Protein AF-A0A314XWD8-F1 (afdb_monomer_lite)

pLDDT: mean 81.65, std 12.43, range [45.25, 95.69]

Radius of gyration: 20.4 Å; chains: 1; bounding box: 67×40×49 Å

Sequence (108 aa):
MEKGDDGGVAYSLSKLFQLHEGLNIASPPLPFYELITEYLVHLGNQDFVHVITGSCEGPRRVQYFCITIFQIIVGEGGTHMIKTLHSTVRSVDIKGLDWFTLQFCFTQ

Structure (mmCIF, N/CA/C/O backbone):
data_AF-A0A314XWD8-F1
#
_entry.id   AF-A0A314XWD8-F1
#
loop_
_atom_site.group_PDB
_atom_site.id
_atom_site.type_symbol
_atom_site.label_atom_id
_atom_site.label_alt_id
_atom_site.label_comp_id
_atom_site.label_asym_id
_atom_site.label_entity_id
_atom_site.label_seq_id
_atom_site.pdbx_PDB_ins_code
_atom_site.Cartn_x
_atom_site.Cartn_y
_atom_site.Cartn_z
_atom_site.occupancy
_atom_site.B_iso_or_equiv
_atom_site.auth_seq_id
_atom_site.auth_comp_id
_atom_site.auth_asym_id
_atom_site.auth_atom_id
_atom_site.pdbx_PDB_model_num
ATOM 1 N N . MET A 1 1 ? -49.129 32.428 13.030 1.00 48.28 1 MET A N 1
ATOM 2 C CA . MET A 1 1 ? -48.779 31.067 13.477 1.00 48.28 1 MET A CA 1
ATOM 3 C C . MET A 1 1 ? -48.145 30.367 12.292 1.00 48.28 1 MET A C 1
ATOM 5 O O . MET A 1 1 ? -48.877 30.037 11.379 1.00 48.28 1 MET A O 1
ATOM 9 N N . GLU A 1 2 ? -46.823 30.212 12.281 1.00 45.25 2 GLU A N 1
ATOM 10 C CA . GLU A 1 2 ? -46.153 28.972 11.872 1.00 45.25 2 GLU A CA 1
ATOM 11 C C . GLU A 1 2 ? -44.701 29.036 12.361 1.00 45.25 2 GLU A C 1
ATOM 13 O O . GLU A 1 2 ? -44.051 30.076 12.278 1.00 45.25 2 GLU A O 1
ATOM 18 N N . LYS A 1 3 ? -44.281 27.955 13.019 1.00 52.88 3 LYS A N 1
ATOM 19 C CA . LYS A 1 3 ? -42.982 27.751 13.671 1.00 52.88 3 LYS A CA 1
ATOM 20 C C . LYS A 1 3 ? -41.935 27.512 12.574 1.00 52.88 3 LYS A C 1
ATOM 22 O O . LYS A 1 3 ? -42.226 26.801 11.627 1.00 52.88 3 LYS A O 1
ATOM 27 N N . GLY A 1 4 ? -40.774 28.159 12.610 1.00 54.47 4 GLY A N 1
ATOM 28 C CA . GLY A 1 4 ? -39.628 27.646 13.360 1.00 54.47 4 GLY A CA 1
ATOM 29 C C . GLY A 1 4 ? -38.799 26.717 12.471 1.00 54.47 4 GLY A C 1
ATOM 30 O O . GLY A 1 4 ? -38.893 25.506 12.623 1.00 54.47 4 GLY A O 1
ATOM 31 N N . ASP A 1 5 ? -38.029 27.291 11.541 1.00 59.75 5 ASP A N 1
ATOM 32 C CA . ASP A 1 5 ? -36.941 26.578 10.864 1.00 59.75 5 ASP A CA 1
ATOM 33 C C . ASP A 1 5 ? -35.702 26.706 11.753 1.00 59.75 5 ASP A C 1
ATOM 35 O O . ASP A 1 5 ? -34.937 27.671 11.682 1.00 59.75 5 ASP A O 1
ATOM 39 N N . ASP A 1 6 ? -35.609 25.794 12.716 1.00 59.81 6 ASP A N 1
ATOM 40 C CA . ASP A 1 6 ? -34.449 25.673 13.586 1.00 59.81 6 ASP A CA 1
ATOM 41 C C . ASP A 1 6 ? -33.355 25.021 12.738 1.00 59.81 6 ASP A C 1
ATOM 43 O O . ASP A 1 6 ? -33.315 23.799 12.580 1.00 59.81 6 ASP A O 1
ATOM 47 N N . GLY A 1 7 ? -32.532 25.868 12.112 1.00 60.38 7 GLY A N 1
ATOM 48 C CA . GLY A 1 7 ? -31.358 25.496 11.327 1.00 60.38 7 GLY A CA 1
ATOM 49 C C . GLY A 1 7 ? -30.389 24.671 12.168 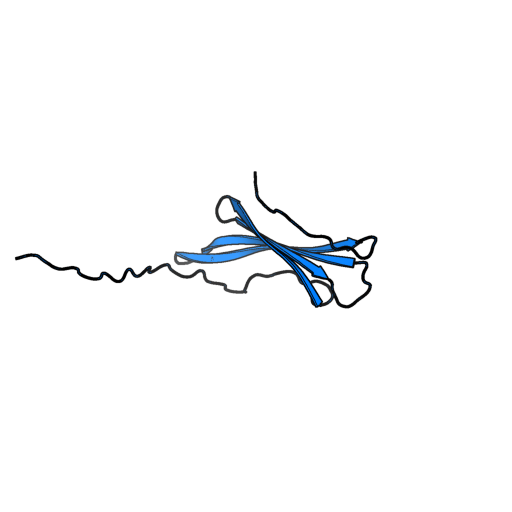1.00 60.38 7 GLY A C 1
ATOM 50 O O . GLY A 1 7 ? -29.427 25.186 12.736 1.00 60.38 7 GLY A O 1
ATOM 51 N N . GLY A 1 8 ? -30.681 23.380 12.283 1.00 60.62 8 GLY A N 1
ATOM 52 C CA . GLY A 1 8 ? -29.939 22.444 13.102 1.00 60.62 8 GLY A CA 1
ATOM 53 C C . GLY A 1 8 ? -28.556 22.222 12.514 1.00 60.62 8 GLY A C 1
ATOM 54 O O . GLY A 1 8 ? -28.409 21.657 11.431 1.00 60.62 8 GLY A O 1
ATOM 55 N N . VAL A 1 9 ? -27.526 22.634 13.247 1.00 65.94 9 VAL A N 1
ATOM 56 C CA . VAL A 1 9 ? -26.152 22.238 12.945 1.00 65.94 9 VAL A CA 1
ATOM 57 C C . VAL A 1 9 ? -25.976 20.790 13.396 1.00 65.94 9 VAL A C 1
ATOM 59 O O . VAL A 1 9 ? -26.025 20.481 14.586 1.00 65.94 9 VAL A O 1
ATOM 62 N N . ALA A 1 10 ? -25.787 19.887 12.437 1.00 60.16 10 ALA A N 1
ATOM 63 C CA . ALA A 1 10 ? -25.439 18.504 12.719 1.00 60.16 10 ALA A CA 1
ATOM 64 C C . ALA A 1 10 ? -23.945 18.410 13.064 1.00 60.16 10 ALA A C 1
ATOM 66 O O . ALA A 1 10 ? -23.087 18.727 12.241 1.00 60.16 10 ALA A O 1
ATOM 67 N N . TYR A 1 11 ? -23.628 17.947 14.273 1.00 53.09 11 TYR A N 1
ATOM 68 C CA . TYR A 1 11 ? -22.264 17.627 14.691 1.00 53.09 11 TYR A CA 1
ATOM 69 C C . TYR A 1 11 ? -22.095 16.108 14.755 1.00 53.09 11 TYR A C 1
ATOM 71 O O . TYR A 1 11 ? -22.874 15.420 15.410 1.00 53.09 11 TYR A O 1
ATOM 79 N N . SER A 1 12 ? -21.058 15.579 14.103 1.00 58.62 12 SER A N 1
ATOM 80 C CA . SER A 1 12 ? -20.629 14.191 14.288 1.00 58.62 12 SER A CA 1
ATOM 81 C C . SER A 1 12 ? -19.504 14.153 15.320 1.00 58.62 12 SER A C 1
ATOM 83 O O . SER A 1 12 ? -18.409 14.651 15.071 1.00 58.62 12 SER A O 1
ATOM 85 N N . LEU A 1 13 ? -19.760 13.555 16.485 1.00 56.88 13 LEU A N 1
ATOM 86 C CA . LEU A 1 13 ? -18.746 13.233 17.498 1.00 56.88 13 LEU A CA 1
ATOM 87 C C . LEU A 1 13 ? -18.056 11.900 17.152 1.00 56.88 13 LEU A C 1
ATOM 89 O O . LEU A 1 13 ? -17.943 11.005 17.990 1.00 56.88 13 LEU A O 1
ATOM 93 N N . SER A 1 14 ? -17.626 11.719 15.900 1.00 68.12 14 SER A N 1
ATOM 94 C CA . SER A 1 14 ? -16.865 10.525 15.531 1.00 68.12 14 SER A CA 1
ATOM 95 C C . SER A 1 14 ? -15.495 10.583 16.201 1.00 68.12 14 SER A C 1
ATOM 97 O O . SER A 1 14 ? -14.682 11.461 15.906 1.00 68.12 14 SER A O 1
ATOM 99 N N . LYS A 1 15 ? -15.241 9.646 17.116 1.00 70.00 15 LYS A N 1
ATOM 100 C CA . LYS A 1 15 ? -13.935 9.473 17.757 1.00 70.00 15 LYS A CA 1
ATOM 101 C C . LYS A 1 15 ? -12.897 9.201 16.661 1.00 70.00 15 LYS A C 1
ATOM 103 O O . LYS A 1 15 ? -13.020 8.218 15.937 1.00 70.00 15 LYS A O 1
ATOM 108 N N . LEU A 1 16 ? -11.915 10.093 16.518 1.00 76.44 16 LEU A N 1
ATOM 109 C CA . LEU A 1 16 ? -10.859 9.961 15.511 1.00 76.44 16 LEU A CA 1
ATOM 110 C C . LEU A 1 16 ? -10.028 8.694 15.759 1.00 76.44 16 LEU A C 1
ATOM 112 O O . LEU A 1 16 ? -9.786 8.315 16.909 1.00 76.44 16 LEU A O 1
ATOM 116 N N . PHE A 1 17 ? -9.571 8.067 14.674 1.00 79.19 17 PHE A N 1
ATOM 117 C CA . PHE A 1 17 ? -8.619 6.960 14.728 1.00 79.19 17 PHE A CA 1
ATOM 118 C C . PHE A 1 17 ? -7.264 7.469 15.222 1.00 79.19 17 PHE A C 1
ATOM 120 O O . PHE A 1 17 ? -6.719 8.423 14.667 1.00 79.19 17 PHE A O 1
ATOM 127 N N . GLN A 1 18 ? -6.715 6.834 16.254 1.00 78.62 18 GLN A N 1
ATOM 128 C CA . GLN A 1 18 ? -5.378 7.145 16.748 1.00 78.62 18 GLN A CA 1
ATOM 12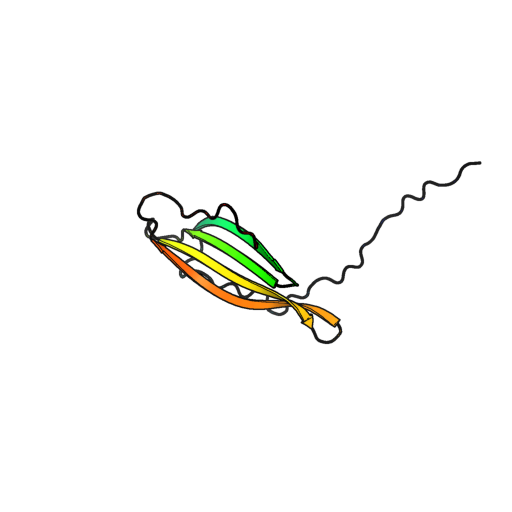9 C C . GLN A 1 18 ? -4.327 6.386 15.929 1.00 78.62 18 GLN A C 1
ATOM 131 O O . GLN A 1 18 ? -4.424 5.175 15.715 1.00 78.62 18 GLN A O 1
ATOM 136 N N . LEU A 1 19 ? -3.305 7.113 15.484 1.00 74.25 19 LEU A N 1
ATOM 137 C CA . LEU A 1 19 ? -2.110 6.578 14.835 1.00 74.25 19 LEU A CA 1
ATOM 138 C C . LEU A 1 19 ? -0.966 6.654 15.848 1.00 74.25 19 LEU A C 1
ATOM 140 O O . LEU A 1 19 ? -0.366 7.710 16.009 1.00 74.25 19 LEU A O 1
ATOM 144 N N . HIS A 1 20 ? -0.676 5.561 16.554 1.00 66.31 20 HIS A N 1
ATOM 145 C CA . HIS A 1 20 ? 0.370 5.578 17.586 1.00 66.31 20 HIS A CA 1
ATOM 146 C C . HIS A 1 20 ? 1.790 5.650 17.004 1.00 66.31 20 HIS A C 1
ATOM 148 O O . HIS A 1 20 ? 2.631 6.351 17.554 1.00 66.31 20 HIS A O 1
ATOM 154 N N . GLU A 1 21 ? 2.042 4.976 15.878 1.00 68.94 21 GLU A N 1
ATOM 155 C CA . GLU A 1 21 ? 3.363 4.928 15.223 1.00 68.94 21 GLU A CA 1
ATOM 156 C C . GLU A 1 21 ? 3.319 5.368 13.746 1.00 68.94 21 GLU A C 1
ATOM 158 O O . GLU A 1 21 ? 4.296 5.234 13.018 1.00 68.94 21 GLU A O 1
ATOM 163 N N . GLY A 1 22 ? 2.186 5.915 13.290 1.00 69.12 22 GLY A N 1
ATOM 164 C CA . GLY A 1 22 ? 1.935 6.138 11.865 1.00 69.12 22 GLY A CA 1
ATOM 165 C C . GLY A 1 22 ? 1.687 4.832 11.097 1.00 69.12 22 GLY A C 1
ATOM 166 O O . GLY A 1 22 ? 1.684 3.735 11.658 1.00 69.12 22 GLY A O 1
ATOM 167 N N . LEU A 1 23 ? 1.420 4.948 9.794 1.00 80.38 23 LEU A N 1
ATOM 168 C CA . LEU A 1 23 ? 1.361 3.787 8.909 1.00 80.38 23 LEU A CA 1
ATOM 169 C C . LEU A 1 23 ? 2.799 3.432 8.510 1.00 80.38 23 LEU A C 1
ATOM 171 O O . LEU A 1 23 ? 3.466 4.226 7.847 1.00 80.38 23 LEU A O 1
ATOM 175 N N . ASN A 1 24 ? 3.282 2.258 8.920 1.00 83.69 24 ASN A N 1
ATOM 176 C CA . ASN A 1 24 ? 4.639 1.797 8.629 1.00 83.69 24 ASN A CA 1
ATOM 177 C C . ASN A 1 24 ? 4.721 1.325 7.171 1.00 83.69 24 ASN A C 1
ATOM 179 O O . ASN A 1 24 ? 4.698 0.128 6.884 1.00 83.69 24 ASN A O 1
ATOM 183 N N . ILE A 1 25 ? 4.769 2.280 6.244 1.00 86.56 25 ILE A N 1
ATOM 184 C CA . ILE A 1 25 ? 4.921 2.019 4.814 1.00 86.56 25 ILE A CA 1
ATOM 185 C C . ILE A 1 25 ? 6.400 1.761 4.519 1.00 86.56 25 ILE A C 1
ATOM 187 O O . ILE A 1 25 ? 7.261 2.592 4.797 1.00 86.56 25 ILE A O 1
ATOM 191 N N . ALA A 1 26 ? 6.696 0.610 3.925 1.00 90.31 26 ALA A N 1
ATOM 192 C CA . ALA A 1 26 ? 8.012 0.295 3.409 1.00 90.31 26 ALA A CA 1
ATOM 193 C C . ALA A 1 26 ? 8.342 1.225 2.233 1.00 90.31 26 ALA A C 1
ATOM 195 O O . ALA A 1 26 ? 7.567 1.348 1.281 1.00 90.31 26 ALA A O 1
ATOM 196 N N . SER A 1 27 ? 9.513 1.851 2.294 1.00 88.00 27 SER A N 1
ATOM 197 C CA . SER A 1 27 ? 9.975 2.793 1.276 1.00 88.00 27 SER A CA 1
ATOM 198 C C . SER A 1 27 ? 10.890 2.120 0.252 1.00 88.00 27 SER A C 1
ATOM 200 O O . SER A 1 27 ? 11.646 1.208 0.605 1.00 88.00 27 SER A O 1
ATOM 202 N N . PRO A 1 28 ? 10.850 2.555 -1.020 1.00 89.69 28 PRO A N 1
ATOM 203 C CA . PRO A 1 28 ? 11.812 2.115 -2.021 1.00 89.69 28 PRO A CA 1
ATOM 204 C C . PRO A 1 28 ? 13.245 2.546 -1.665 1.00 89.69 28 PRO A C 1
ATOM 206 O O . PRO A 1 28 ? 13.428 3.434 -0.831 1.00 89.69 28 PRO A O 1
ATOM 209 N N . PRO A 1 29 ? 14.276 1.940 -2.294 1.00 87.56 29 PRO A N 1
ATOM 210 C CA . PRO A 1 29 ? 15.680 2.253 -2.002 1.00 87.56 29 PRO A CA 1
ATOM 211 C C . PRO A 1 29 ? 16.042 3.734 -2.177 1.00 87.56 29 PRO A C 1
ATOM 213 O O . PRO A 1 29 ? 16.966 4.226 -1.535 1.00 87.56 29 PRO A O 1
ATOM 216 N N . LEU A 1 30 ? 15.318 4.431 -3.054 1.00 86.25 30 LEU A N 1
ATOM 217 C CA . LEU A 1 30 ? 15.401 5.868 -3.281 1.00 86.25 30 LEU A CA 1
ATOM 218 C C . LEU A 1 30 ? 13.983 6.444 -3.267 1.00 86.25 30 LEU A C 1
ATOM 220 O O . LEU A 1 30 ? 13.067 5.739 -3.685 1.00 86.25 30 LEU A O 1
ATOM 224 N N . PRO A 1 31 ? 13.780 7.703 -2.844 1.00 87.06 31 PRO A N 1
ATOM 225 C CA . PRO A 1 31 ? 12.472 8.343 -2.902 1.00 87.06 31 PRO A CA 1
ATOM 226 C C . PRO A 1 31 ? 11.866 8.287 -4.307 1.00 87.06 31 PRO A C 1
ATOM 228 O O . PRO A 1 31 ? 12.584 8.299 -5.312 1.00 87.06 31 PRO A O 1
ATOM 231 N N . PHE A 1 32 ? 10.537 8.247 -4.375 1.00 88.38 32 PHE A N 1
ATOM 232 C CA . PHE A 1 32 ? 9.855 8.423 -5.647 1.00 88.38 32 PHE A CA 1
ATOM 233 C C . PHE A 1 32 ? 10.117 9.835 -6.175 1.00 88.38 32 PHE A C 1
ATOM 235 O O . PHE A 1 32 ? 9.838 10.819 -5.493 1.00 88.38 32 PHE A O 1
ATOM 242 N N . TYR A 1 33 ? 10.653 9.910 -7.390 1.00 85.88 33 TYR A N 1
ATOM 243 C CA . TYR A 1 33 ? 10.738 11.144 -8.163 1.00 85.88 33 TYR A CA 1
ATOM 244 C C . TYR A 1 33 ? 9.371 11.481 -8.768 1.00 85.88 33 TYR A C 1
ATOM 246 O O . TYR A 1 33 ? 8.931 12.626 -8.726 1.00 85.88 33 TYR A O 1
ATOM 254 N N . GLU A 1 34 ? 8.680 10.460 -9.283 1.00 87.31 34 GLU A N 1
ATOM 255 C CA . GLU A 1 34 ? 7.350 10.579 -9.873 1.00 87.31 34 GLU A CA 1
ATOM 256 C C . GLU A 1 34 ? 6.449 9.455 -9.354 1.00 87.31 34 GLU A C 1
ATOM 258 O O . GLU A 1 34 ? 6.769 8.267 -9.471 1.00 87.31 34 GLU A O 1
ATOM 263 N N . LEU A 1 35 ? 5.314 9.838 -8.769 1.00 89.62 35 LEU A N 1
ATOM 264 C CA . LEU A 1 35 ? 4.272 8.910 -8.350 1.00 89.62 35 LEU A CA 1
ATOM 265 C C . LEU A 1 35 ? 3.333 8.657 -9.533 1.00 89.62 35 LEU A C 1
ATOM 267 O O . LEU A 1 35 ? 2.796 9.592 -10.117 1.00 89.62 35 LEU A O 1
ATOM 271 N N . ILE A 1 36 ? 3.157 7.387 -9.886 1.00 90.06 36 ILE A N 1
ATOM 272 C CA . ILE A 1 36 ? 2.432 6.961 -11.089 1.00 90.06 36 ILE A CA 1
ATOM 273 C C . ILE A 1 36 ? 1.004 6.545 -10.737 1.00 90.06 36 ILE A C 1
ATOM 275 O O . ILE A 1 36 ? 0.065 6.936 -11.421 1.00 90.06 36 ILE A O 1
ATOM 279 N N . THR A 1 37 ? 0.823 5.778 -9.657 1.00 91.62 37 THR A N 1
ATOM 280 C CA . THR A 1 37 ? -0.506 5.417 -9.138 1.00 91.62 37 THR A CA 1
ATOM 281 C C . THR A 1 37 ? -0.496 5.296 -7.625 1.00 91.62 37 THR A C 1
ATOM 283 O O . THR A 1 37 ? 0.518 4.923 -7.035 1.00 91.62 37 THR A O 1
ATOM 286 N N . GLU A 1 38 ? -1.640 5.587 -7.013 1.00 93.06 38 GLU A N 1
ATOM 287 C CA . GLU A 1 38 ? -1.903 5.373 -5.595 1.00 93.06 38 GLU A CA 1
ATOM 288 C C . GLU A 1 38 ? -3.350 4.906 -5.418 1.00 93.06 38 GLU A C 1
ATOM 290 O O . GLU A 1 38 ? -4.284 5.560 -5.882 1.00 93.06 38 GLU A O 1
ATOM 295 N N . TYR A 1 39 ? -3.533 3.768 -4.750 1.00 92.94 39 TYR A N 1
ATOM 296 C CA . TYR A 1 39 ? -4.842 3.194 -4.461 1.00 92.94 39 TYR A CA 1
ATOM 297 C C . TYR A 1 39 ? -4.950 2.779 -3.005 1.00 92.94 39 TYR A C 1
ATOM 299 O O . TYR A 1 39 ? -4.051 2.142 -2.457 1.00 92.94 39 TYR A O 1
ATOM 307 N N . LEU A 1 40 ? -6.104 3.073 -2.413 1.00 92.38 40 LEU A N 1
ATOM 308 C CA . LEU A 1 40 ? -6.542 2.514 -1.144 1.00 92.38 40 LEU A CA 1
ATOM 309 C C . LEU A 1 40 ? -7.741 1.599 -1.404 1.00 92.38 40 LEU A C 1
ATOM 311 O O . LEU A 1 40 ? -8.777 2.047 -1.890 1.00 92.38 40 LEU A O 1
ATOM 315 N N . VAL A 1 41 ? -7.592 0.317 -1.088 1.00 92.38 41 VAL A N 1
ATOM 316 C CA . VAL A 1 41 ? -8.562 -0.737 -1.391 1.00 92.38 41 VAL A CA 1
ATOM 317 C C . VAL A 1 41 ? -9.071 -1.341 -0.094 1.00 92.38 41 VAL A C 1
ATOM 319 O O . VAL A 1 41 ? -8.281 -1.738 0.760 1.00 92.38 41 VAL A O 1
ATOM 322 N N . HIS A 1 42 ? -10.389 -1.446 0.043 1.00 91.94 42 HIS A N 1
ATOM 323 C CA . HIS A 1 42 ? -11.019 -2.181 1.137 1.00 91.94 42 HIS A CA 1
ATOM 324 C C . HIS A 1 42 ? -10.994 -3.684 0.842 1.00 91.94 42 HIS A C 1
ATOM 326 O O . HIS A 1 42 ? -11.409 -4.120 -0.235 1.00 91.94 42 HIS A O 1
ATOM 332 N N . LEU A 1 43 ? -10.489 -4.477 1.788 1.00 91.38 43 LEU A N 1
ATOM 333 C CA . L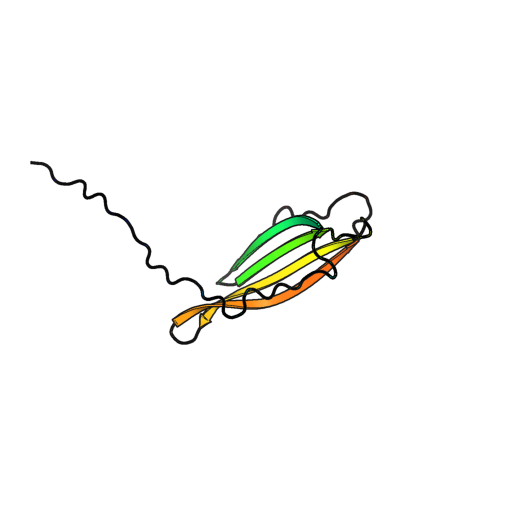EU A 1 43 ? -10.375 -5.932 1.649 1.00 91.38 43 LEU A CA 1
ATOM 334 C C . LEU A 1 43 ? -11.551 -6.699 2.276 1.00 91.38 43 LEU A C 1
ATOM 336 O O . LEU A 1 43 ? -11.558 -7.928 2.263 1.00 91.38 43 LEU A O 1
ATOM 340 N N . GLY A 1 44 ? -12.539 -5.991 2.828 1.00 87.69 44 GLY A N 1
ATOM 341 C CA . GLY A 1 44 ? -13.532 -6.564 3.734 1.00 87.69 44 GLY A CA 1
ATOM 342 C C . GLY A 1 44 ? -13.197 -6.273 5.198 1.00 87.69 44 GLY A C 1
ATOM 343 O O . GLY A 1 44 ? -12.066 -5.947 5.553 1.00 87.69 44 GLY A O 1
ATOM 344 N N . ASN A 1 45 ? -14.199 -6.374 6.075 1.00 88.94 45 ASN A N 1
ATOM 345 C CA . ASN A 1 45 ? -14.070 -6.040 7.497 1.00 88.94 45 ASN A CA 1
ATOM 346 C C . ASN A 1 45 ? -13.492 -4.628 7.703 1.00 88.94 45 ASN A C 1
ATOM 348 O O . ASN A 1 45 ? -14.030 -3.648 7.188 1.00 88.94 45 ASN A O 1
ATOM 352 N N . GLN A 1 46 ? -12.408 -4.535 8.463 1.00 90.69 46 GLN A N 1
ATOM 353 C CA . GLN A 1 46 ? -11.658 -3.318 8.733 1.00 90.69 46 GLN A CA 1
ATOM 354 C C . GLN A 1 46 ? -10.250 -3.391 8.126 1.00 90.69 46 GLN A C 1
ATOM 356 O O . GLN A 1 46 ? -9.343 -2.704 8.592 1.00 90.69 46 GLN A O 1
ATOM 361 N N . ASP A 1 47 ? -10.066 -4.240 7.114 1.00 93.69 47 ASP A N 1
ATOM 362 C CA . ASP A 1 47 ? -8.783 -4.485 6.469 1.00 93.69 47 ASP A CA 1
ATOM 363 C C . ASP A 1 47 ? -8.674 -3.667 5.181 1.00 93.69 47 ASP A C 1
ATOM 365 O O . ASP A 1 47 ? -9.615 -3.565 4.386 1.00 93.69 47 ASP A O 1
ATOM 369 N N . PHE A 1 48 ? -7.498 -3.089 4.968 1.00 93.81 48 PHE A N 1
ATOM 370 C CA . PHE A 1 48 ? -7.206 -2.207 3.850 1.00 93.81 48 PHE A CA 1
ATOM 371 C C . PHE A 1 48 ? -5.855 -2.546 3.231 1.00 93.81 48 PHE A C 1
ATOM 373 O O . PHE A 1 48 ? -4.914 -2.958 3.915 1.00 93.81 48 PHE A O 1
ATOM 380 N N . VAL A 1 49 ? -5.754 -2.317 1.926 1.00 94.06 49 VAL A N 1
ATOM 381 C CA . VAL A 1 49 ? -4.508 -2.352 1.167 1.00 94.06 49 VAL A CA 1
ATOM 382 C C . VAL A 1 49 ? -4.247 -0.976 0.579 1.00 94.06 49 VAL A C 1
ATOM 384 O O . VAL A 1 49 ? -5.101 -0.403 -0.089 1.00 94.06 49 VAL A O 1
ATOM 387 N N . HIS A 1 50 ? -3.060 -0.446 0.820 1.00 93.69 50 HIS A N 1
ATOM 388 C CA . HIS A 1 50 ? -2.552 0.759 0.187 1.00 93.69 50 HIS A CA 1
ATOM 389 C C . HIS A 1 50 ? -1.458 0.356 -0.790 1.00 93.69 50 HIS A C 1
ATOM 391 O O . HIS A 1 50 ? -0.482 -0.288 -0.396 1.00 93.69 50 HIS A O 1
ATOM 397 N N . VAL A 1 51 ? -1.648 0.679 -2.066 1.00 93.00 51 VAL A N 1
ATOM 398 C CA . VAL A 1 51 ? -0.682 0.396 -3.127 1.00 93.00 51 VAL A CA 1
ATOM 399 C C . VAL A 1 51 ? -0.236 1.703 -3.742 1.00 93.00 51 VAL A C 1
ATOM 401 O O . VAL A 1 51 ? -1.066 2.469 -4.221 1.00 93.00 51 VAL A O 1
ATOM 404 N N . ILE A 1 52 ? 1.070 1.935 -3.762 1.00 93.31 52 ILE A N 1
ATOM 405 C CA . ILE A 1 52 ? 1.682 3.069 -4.451 1.00 93.31 52 ILE A CA 1
ATOM 406 C C . ILE A 1 52 ? 2.621 2.513 -5.507 1.00 93.31 52 ILE A C 1
ATOM 408 O O . ILE A 1 52 ? 3.400 1.616 -5.203 1.00 93.31 52 ILE A O 1
ATOM 412 N N . THR A 1 53 ? 2.609 3.060 -6.716 1.00 92.00 53 THR A N 1
ATOM 413 C CA . THR A 1 53 ? 3.621 2.790 -7.741 1.00 92.00 53 THR A CA 1
ATOM 414 C C . THR A 1 53 ? 4.313 4.091 -8.120 1.00 92.00 53 THR A C 1
ATOM 416 O O . THR A 1 53 ? 3.631 5.091 -8.343 1.00 92.00 53 THR A O 1
ATOM 419 N N . GLY A 1 54 ? 5.625 4.076 -8.311 1.00 91.00 54 GLY A N 1
ATOM 420 C CA . GLY A 1 54 ? 6.357 5.258 -8.750 1.00 91.00 54 GLY A CA 1
ATOM 421 C C . GLY A 1 54 ? 7.736 4.932 -9.305 1.00 91.00 54 GLY A C 1
ATOM 422 O O . GLY A 1 54 ? 8.258 3.823 -9.141 1.00 91.00 54 GLY A O 1
ATOM 423 N N . SER A 1 55 ? 8.324 5.906 -9.985 1.00 87.50 55 SER A N 1
ATOM 424 C CA . SER A 1 55 ? 9.701 5.836 -10.457 1.00 87.50 55 SER A CA 1
ATOM 425 C C . SER A 1 55 ? 10.629 6.523 -9.455 1.00 87.50 55 SER A C 1
ATOM 427 O O . SER A 1 55 ? 10.267 7.512 -8.818 1.00 87.50 55 SER A O 1
ATOM 429 N N . CYS A 1 56 ? 11.827 5.976 -9.282 1.00 83.69 56 CYS A N 1
ATOM 430 C CA . CYS A 1 56 ? 12.883 6.590 -8.479 1.00 83.69 56 CYS A CA 1
ATOM 431 C C . CYS A 1 56 ? 13.881 7.302 -9.397 1.00 83.69 56 CYS A C 1
ATOM 433 O O . CYS A 1 56 ? 14.016 6.930 -10.566 1.00 83.69 56 CYS A O 1
ATOM 435 N N . GLU A 1 57 ? 14.638 8.266 -8.867 1.00 75.00 57 GLU A N 1
ATOM 436 C CA . GLU A 1 57 ? 15.794 8.805 -9.592 1.00 75.00 57 GLU A CA 1
ATOM 437 C C . GLU A 1 57 ? 16.794 7.672 -9.883 1.00 75.00 57 GLU A C 1
ATOM 439 O O . GLU A 1 57 ? 17.323 7.038 -8.971 1.00 75.00 57 GLU A O 1
ATOM 444 N N . GLY A 1 58 ? 17.018 7.351 -11.159 1.00 68.88 58 GLY A N 1
ATOM 445 C CA . GLY A 1 58 ? 17.820 6.191 -11.541 1.00 68.88 58 GLY A CA 1
ATOM 446 C C . G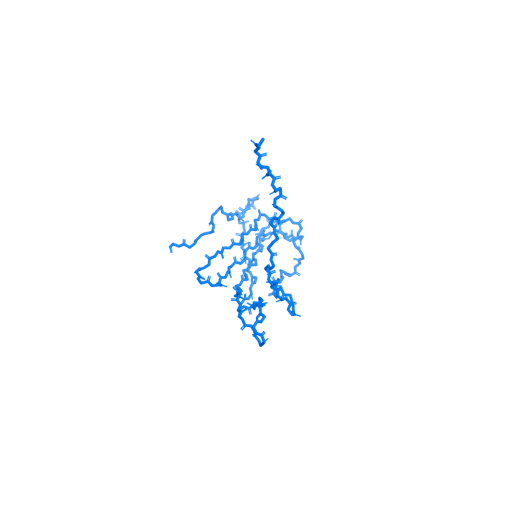LY A 1 58 ? 17.533 5.686 -12.957 1.00 68.88 58 GLY A C 1
ATOM 447 O O . GLY A 1 58 ? 16.955 6.404 -13.778 1.00 68.88 58 GLY A O 1
ATOM 448 N N . PRO A 1 59 ? 17.954 4.453 -13.292 1.00 65.88 59 PRO A N 1
ATOM 449 C CA . PRO A 1 59 ? 17.706 3.873 -14.606 1.00 65.88 59 PRO A CA 1
ATOM 450 C C . PRO A 1 59 ? 16.199 3.819 -14.887 1.00 65.88 59 PRO A C 1
ATOM 452 O O . PRO A 1 59 ? 15.465 3.166 -14.152 1.00 65.88 59 PRO A O 1
ATOM 455 N N . ARG A 1 60 ? 15.753 4.429 -15.997 1.00 67.38 60 ARG A N 1
ATOM 456 C CA . ARG A 1 60 ? 14.336 4.527 -16.431 1.00 67.38 60 ARG A CA 1
ATOM 457 C C . ARG A 1 60 ? 13.599 3.186 -16.628 1.00 67.38 60 ARG A C 1
ATOM 459 O O . ARG A 1 60 ? 12.477 3.182 -17.105 1.00 67.38 60 ARG A O 1
ATOM 466 N N . ARG A 1 61 ? 14.240 2.055 -16.325 1.00 77.69 61 ARG A N 1
ATOM 467 C CA . ARG A 1 61 ? 13.732 0.698 -16.562 1.00 77.69 61 ARG A CA 1
ATOM 468 C C . ARG A 1 61 ? 13.187 0.021 -15.310 1.00 77.69 61 ARG A C 1
ATOM 470 O O . ARG A 1 61 ? 12.624 -1.056 -15.423 1.00 77.69 61 ARG A O 1
ATOM 477 N N . VAL A 1 62 ? 13.360 0.606 -14.123 1.00 85.06 62 VAL A N 1
ATOM 478 C CA . VAL A 1 62 ? 12.856 0.010 -12.880 1.00 85.06 62 VAL A CA 1
ATOM 479 C C . VAL A 1 62 ? 11.837 0.937 -12.241 1.00 85.06 62 VAL A C 1
ATOM 481 O O . VAL A 1 62 ? 12.160 2.061 -11.863 1.00 85.06 62 VAL A O 1
ATOM 484 N N . GLN A 1 63 ? 10.618 0.434 -12.087 1.00 89.38 63 GLN A N 1
ATOM 485 C CA . GLN A 1 63 ? 9.575 1.071 -11.298 1.00 89.38 63 GLN A CA 1
ATOM 486 C C . GLN A 1 63 ? 9.425 0.317 -9.981 1.00 89.38 63 GLN A C 1
ATOM 488 O O . GLN A 1 63 ? 9.535 -0.910 -9.956 1.00 89.38 63 GLN A O 1
ATOM 493 N N . TYR A 1 64 ? 9.172 1.028 -8.888 1.00 91.62 64 TYR A N 1
ATOM 494 C CA . TYR A 1 64 ? 8.894 0.398 -7.603 1.00 91.62 64 TYR A CA 1
ATOM 495 C C . TYR A 1 64 ? 7.426 0.548 -7.261 1.00 91.62 64 TYR A C 1
ATOM 497 O O . TYR A 1 64 ? 6.771 1.520 -7.640 1.00 91.62 64 TYR A O 1
ATOM 505 N N . PHE A 1 65 ? 6.912 -0.421 -6.521 1.00 91.25 65 PHE A N 1
ATOM 506 C CA . PHE A 1 65 ? 5.600 -0.315 -5.930 1.00 91.25 65 PHE A CA 1
ATOM 507 C C . PHE A 1 65 ? 5.601 -0.835 -4.501 1.00 91.25 65 PHE A C 1
ATOM 509 O O . PHE A 1 65 ? 6.165 -1.889 -4.191 1.00 91.25 65 PHE A O 1
ATOM 516 N N . CYS A 1 66 ? 4.997 -0.040 -3.632 1.00 94.25 66 CYS A N 1
ATOM 517 C CA . CYS A 1 66 ? 4.852 -0.294 -2.214 1.00 94.25 66 CYS A CA 1
ATOM 518 C C . CYS A 1 66 ? 3.461 -0.867 -1.986 1.00 94.25 66 CYS A C 1
ATOM 520 O O . CYS A 1 66 ? 2.478 -0.281 -2.434 1.00 94.25 66 CYS A O 1
ATOM 522 N N . ILE A 1 67 ? 3.380 -1.994 -1.288 1.00 94.81 67 ILE A N 1
ATOM 523 C CA . ILE A 1 67 ? 2.113 -2.579 -0.856 1.00 94.81 67 ILE A CA 1
ATOM 524 C C . ILE A 1 67 ? 2.113 -2.596 0.663 1.00 94.81 67 ILE A C 1
ATOM 526 O O . ILE A 1 67 ? 2.954 -3.259 1.271 1.00 94.81 67 ILE A O 1
ATOM 530 N N . THR A 1 68 ? 1.149 -1.907 1.263 1.00 95.56 68 THR A N 1
ATOM 531 C CA . THR A 1 68 ? 0.947 -1.870 2.711 1.00 95.56 68 THR A CA 1
ATOM 532 C C . THR A 1 68 ? -0.440 -2.384 3.046 1.00 95.56 68 THR A C 1
ATOM 534 O O . THR A 1 68 ? -1.438 -1.828 2.604 1.00 95.56 68 THR A O 1
ATOM 537 N N . ILE A 1 69 ? -0.507 -3.443 3.844 1.00 94.75 69 ILE A N 1
ATOM 538 C CA . ILE A 1 69 ? -1.743 -3.979 4.402 1.00 94.75 69 ILE A CA 1
ATOM 539 C C . ILE A 1 69 ? -1.869 -3.460 5.826 1.00 94.75 69 ILE A C 1
ATOM 541 O O . ILE A 1 69 ? -0.952 -3.630 6.637 1.00 94.75 69 ILE A O 1
ATOM 545 N N . PHE A 1 70 ? -3.005 -2.861 6.149 1.00 93.81 70 PHE A N 1
ATOM 546 C CA . PHE A 1 70 ? -3.293 -2.392 7.495 1.00 93.81 70 PHE A CA 1
ATOM 547 C C . PHE A 1 70 ? -4.735 -2.666 7.881 1.00 93.81 70 PHE A C 1
ATOM 549 O O . PHE A 1 70 ? -5.585 -2.936 7.038 1.00 93.81 70 PHE A O 1
ATOM 556 N N . GLN A 1 71 ? -4.991 -2.601 9.178 1.00 92.81 71 GLN A N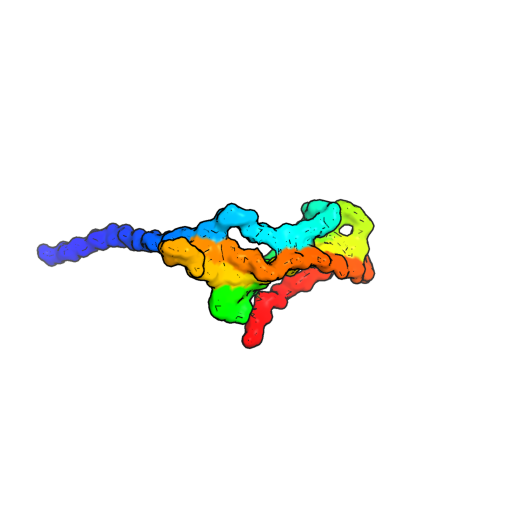 1
ATOM 557 C CA . GLN A 1 71 ? -6.285 -2.884 9.760 1.00 92.81 71 GLN A CA 1
ATOM 558 C C . GLN A 1 71 ? -6.684 -1.781 10.731 1.00 92.81 71 GLN A C 1
ATOM 560 O O . GLN A 1 71 ? -5.861 -1.304 11.516 1.00 92.81 71 GLN A O 1
ATOM 565 N N . ILE A 1 72 ? -7.958 -1.410 10.708 1.00 91.12 72 ILE A N 1
ATOM 566 C CA . ILE A 1 72 ? -8.573 -0.584 11.739 1.00 91.12 72 ILE A CA 1
ATOM 567 C C . ILE A 1 72 ? -9.070 -1.505 12.864 1.00 91.12 72 ILE A C 1
ATOM 569 O O . ILE A 1 72 ? -9.938 -2.351 12.667 1.00 91.12 72 ILE A O 1
ATOM 573 N N . ILE A 1 73 ? -8.526 -1.348 14.067 1.00 89.31 73 ILE A N 1
ATOM 574 C CA . ILE A 1 73 ? -8.866 -2.162 15.244 1.00 89.31 73 ILE A CA 1
ATOM 575 C C . ILE A 1 73 ? -9.374 -1.294 16.394 1.00 89.31 73 ILE A C 1
ATOM 577 O O . ILE A 1 73 ? -9.232 -0.074 16.379 1.00 89.31 73 ILE A O 1
ATOM 581 N N . VAL A 1 74 ? -9.950 -1.927 17.415 1.00 87.44 74 VAL A N 1
ATOM 582 C CA . VAL A 1 74 ? -10.263 -1.282 18.697 1.00 87.44 74 VAL A CA 1
ATOM 583 C C . VAL A 1 74 ? -9.171 -1.659 19.698 1.00 87.44 74 VAL A C 1
ATOM 585 O O . VAL A 1 74 ? -8.995 -2.834 20.009 1.00 87.44 74 VAL A O 1
ATOM 588 N N . GLY A 1 75 ? -8.412 -0.666 20.152 1.00 78.88 75 GLY A N 1
ATOM 589 C CA . GLY A 1 75 ? -7.362 -0.794 21.155 1.00 78.88 75 GLY A CA 1
ATOM 590 C C . GLY A 1 75 ? -7.867 -0.760 22.591 1.00 78.88 75 GLY A C 1
ATOM 591 O O . GLY A 1 75 ? -9.071 -0.726 22.865 1.00 78.88 75 GLY A O 1
ATOM 592 N N . GLU A 1 76 ? -6.916 -0.738 23.524 1.00 78.75 76 GLU A N 1
ATOM 593 C CA . GLU A 1 76 ? -7.207 -0.621 24.952 1.00 78.75 76 GLU A CA 1
ATOM 594 C C . GLU A 1 76 ? -8.016 0.651 25.250 1.00 78.75 76 GLU A C 1
ATOM 596 O O . GLU A 1 76 ? -7.749 1.733 24.728 1.00 78.75 76 GLU A O 1
ATOM 601 N N . GLY A 1 77 ? -9.056 0.521 26.078 1.00 79.75 77 GLY A N 1
ATOM 602 C CA . GLY A 1 77 ? -9.948 1.641 26.400 1.00 79.75 77 GLY A CA 1
ATOM 603 C C . GLY A 1 77 ? -10.936 2.023 25.287 1.00 79.75 77 GLY A C 1
ATOM 604 O O . GLY A 1 77 ? -11.506 3.117 25.320 1.00 79.75 77 GLY A O 1
ATOM 605 N N . GLY A 1 78 ? -11.162 1.152 24.294 1.00 80.44 78 GLY A N 1
ATOM 606 C CA . GLY A 1 78 ? -12.189 1.369 23.268 1.00 80.44 78 GLY A CA 1
ATOM 607 C C . GLY A 1 78 ? -11.834 2.492 22.289 1.00 80.44 78 GLY A C 1
ATOM 608 O O . GLY A 1 78 ? -12.703 3.231 21.818 1.00 80.44 78 GLY A O 1
ATOM 609 N N . THR A 1 79 ? -10.546 2.727 22.060 1.00 83.25 79 THR A N 1
ATOM 610 C CA . THR A 1 79 ? -10.041 3.693 21.078 1.00 83.25 79 THR A CA 1
ATOM 611 C C . THR A 1 79 ? -9.856 2.992 19.741 1.00 83.25 79 THR A C 1
ATOM 613 O O . THR A 1 79 ? -9.317 1.894 19.683 1.00 83.25 79 THR A O 1
ATOM 616 N N . HIS A 1 80 ? -10.312 3.594 18.645 1.00 84.75 80 HIS A N 1
ATOM 617 C CA . HIS A 1 80 ? -10.019 3.025 17.336 1.00 84.75 80 HIS A CA 1
ATOM 618 C C . HIS A 1 80 ? -8.578 3.354 16.933 1.00 84.75 80 HIS A C 1
ATOM 620 O O . HIS A 1 80 ? -8.133 4.489 17.110 1.00 84.75 80 HIS A O 1
ATOM 626 N N . MET A 1 81 ? -7.862 2.374 16.387 1.00 88.00 81 MET A N 1
ATOM 627 C CA . MET A 1 81 ? -6.450 2.476 16.019 1.00 88.00 81 MET A CA 1
ATOM 628 C C . MET A 1 81 ? -6.209 1.893 14.631 1.00 88.00 81 MET A C 1
ATOM 630 O O . MET A 1 81 ? -6.907 0.968 14.219 1.00 88.00 81 MET A O 1
ATOM 634 N N . ILE A 1 82 ? -5.186 2.389 13.939 1.00 89.94 82 ILE A N 1
ATOM 635 C CA . ILE A 1 82 ? -4.702 1.806 12.682 1.00 89.94 82 ILE A CA 1
ATOM 636 C C . ILE A 1 82 ? -3.453 0.972 12.978 1.00 89.94 82 ILE A C 1
ATOM 638 O O . ILE A 1 82 ? -2.489 1.474 13.556 1.00 89.94 82 ILE A O 1
ATOM 642 N N . LYS A 1 83 ? -3.463 -0.299 12.574 1.00 89.94 83 LYS A N 1
ATOM 643 C CA . LYS A 1 83 ? -2.354 -1.242 12.743 1.00 89.94 83 LYS A CA 1
ATOM 644 C C . LYS A 1 83 ? -1.837 -1.696 11.385 1.00 89.94 83 LYS A C 1
ATOM 646 O O . LYS A 1 83 ? -2.576 -2.298 10.612 1.00 89.94 83 LYS A O 1
ATOM 651 N N . THR A 1 84 ? -0.550 -1.485 11.125 1.00 92.69 84 THR A N 1
ATOM 652 C CA . THR A 1 84 ? 0.111 -2.071 9.950 1.00 92.69 84 THR A CA 1
ATOM 653 C C . THR A 1 84 ? 0.280 -3.574 10.168 1.00 92.69 84 THR A C 1
ATOM 655 O O . THR A 1 84 ? 0.844 -3.991 11.179 1.00 92.69 84 THR A O 1
ATOM 658 N N . LEU A 1 85 ? -0.214 -4.392 9.240 1.00 92.69 85 LEU A N 1
ATOM 659 C CA . LEU A 1 85 ? -0.076 -5.851 9.278 1.00 92.69 85 LEU A CA 1
ATOM 660 C C . LEU A 1 85 ? 1.118 -6.314 8.448 1.00 92.69 85 LEU A C 1
ATOM 662 O O . LEU A 1 85 ? 1.855 -7.214 8.846 1.00 92.69 85 LEU A O 1
ATOM 666 N N . HIS A 1 86 ? 1.300 -5.697 7.284 1.00 93.69 86 HIS A N 1
ATOM 667 C CA . HIS A 1 86 ? 2.367 -6.028 6.358 1.00 93.69 86 HIS A CA 1
ATOM 668 C C . HIS A 1 86 ? 2.730 -4.801 5.534 1.00 93.69 86 HIS A C 1
ATOM 670 O O . HIS A 1 86 ? 1.849 -4.046 5.137 1.00 93.69 86 HIS A O 1
ATOM 676 N N . SER A 1 87 ? 4.008 -4.622 5.226 1.00 94.88 87 SER A N 1
ATOM 677 C CA . SER A 1 87 ? 4.416 -3.673 4.203 1.00 94.88 87 SER A CA 1
ATOM 678 C C . SER A 1 87 ? 5.630 -4.194 3.453 1.00 94.88 87 SER A C 1
ATOM 680 O O . SER A 1 87 ? 6.537 -4.781 4.047 1.00 94.88 87 SER A O 1
ATOM 682 N N . THR A 1 88 ? 5.632 -4.028 2.135 1.00 95.69 88 THR A N 1
ATOM 683 C CA . THR A 1 88 ? 6.703 -4.509 1.266 1.00 95.69 88 THR A CA 1
ATOM 684 C C . THR A 1 88 ? 6.896 -3.585 0.076 1.00 95.69 88 THR A C 1
ATOM 686 O O . THR A 1 88 ? 5.951 -2.960 -0.402 1.00 95.69 88 THR A O 1
ATOM 689 N N . VAL A 1 89 ? 8.127 -3.548 -0.431 1.00 94.94 89 VAL A N 1
ATOM 690 C CA . VAL A 1 89 ? 8.455 -2.909 -1.702 1.00 94.94 89 VAL A CA 1
ATOM 691 C C . VAL A 1 89 ? 8.858 -3.967 -2.706 1.00 94.94 89 VAL A C 1
ATOM 693 O O . VAL A 1 89 ? 9.658 -4.862 -2.419 1.00 94.94 89 VAL A O 1
ATOM 696 N N . ARG A 1 90 ? 8.313 -3.839 -3.909 1.00 92.50 90 ARG A N 1
ATOM 697 C CA . ARG A 1 90 ? 8.658 -4.657 -5.064 1.00 92.50 90 ARG A CA 1
ATOM 698 C C . ARG A 1 90 ? 9.115 -3.761 -6.200 1.00 92.50 90 ARG A C 1
ATOM 700 O O . ARG A 1 90 ? 8.727 -2.600 -6.281 1.00 92.50 90 ARG A O 1
ATOM 707 N N . SER A 1 91 ? 9.951 -4.311 -7.068 1.00 90.81 91 SER A N 1
ATOM 708 C CA . SER A 1 91 ? 10.383 -3.661 -8.297 1.00 90.81 91 SER A CA 1
ATOM 709 C C . SER A 1 91 ? 9.823 -4.396 -9.509 1.00 90.81 91 SER A C 1
ATOM 711 O O . SER A 1 91 ? 9.657 -5.618 -9.492 1.00 90.81 91 SER A O 1
ATOM 713 N N . VAL A 1 92 ? 9.536 -3.640 -10.562 1.00 88.38 92 VAL A N 1
ATOM 714 C CA . VAL A 1 92 ? 9.146 -4.138 -11.881 1.00 88.38 92 VAL A CA 1
ATOM 715 C C . VAL A 1 92 ? 10.159 -3.623 -12.891 1.00 88.38 92 VAL A C 1
ATOM 717 O O . VAL A 1 92 ? 10.442 -2.426 -12.927 1.00 88.38 92 VAL A O 1
ATOM 720 N N . ASP A 1 93 ? 10.689 -4.527 -13.713 1.00 87.25 93 ASP A N 1
ATOM 721 C CA . ASP A 1 93 ? 11.432 -4.161 -14.920 1.00 87.25 93 ASP A CA 1
ATOM 722 C C . ASP A 1 93 ? 10.430 -3.743 -16.003 1.00 87.25 93 ASP A C 1
ATOM 724 O O . ASP A 1 93 ? 9.785 -4.583 -16.641 1.00 87.25 93 ASP A O 1
ATOM 728 N N . ILE A 1 94 ? 10.265 -2.435 -16.175 1.00 85.31 94 ILE A N 1
ATOM 729 C CA . ILE A 1 94 ? 9.475 -1.849 -17.253 1.00 85.31 94 ILE A CA 1
ATOM 730 C C . ILE A 1 94 ? 10.345 -1.854 -18.514 1.00 85.31 94 ILE A C 1
ATOM 732 O O . ILE A 1 94 ? 11.098 -0.925 -18.810 1.00 85.31 94 ILE A O 1
ATOM 736 N N . LYS A 1 95 ? 1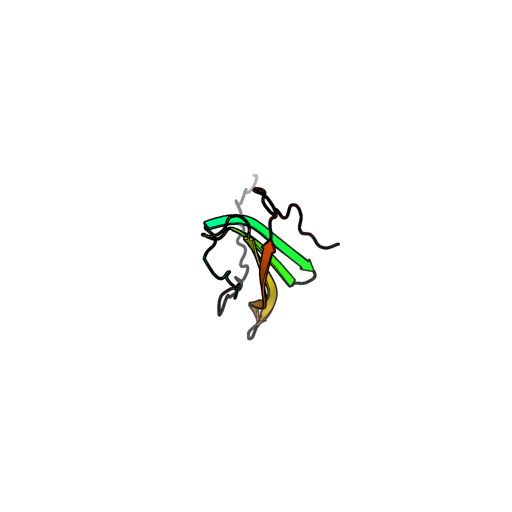0.296 -2.969 -19.255 1.00 74.50 95 LYS A N 1
ATOM 737 C CA . LYS A 1 95 ? 11.003 -3.124 -20.534 1.00 74.50 95 LYS A CA 1
ATOM 738 C C . LYS A 1 95 ? 10.458 -2.121 -21.560 1.00 74.50 95 LYS A C 1
ATOM 740 O O . LYS A 1 95 ? 9.543 -2.441 -22.310 1.00 74.50 95 LYS A O 1
ATOM 745 N N . GLY A 1 96 ? 11.023 -0.917 -21.611 1.00 65.44 96 GLY A N 1
ATOM 746 C CA . GLY A 1 96 ? 10.589 0.150 -22.517 1.00 65.44 96 GLY A CA 1
ATOM 747 C C . GLY A 1 96 ? 10.722 1.538 -21.892 1.00 65.44 96 GLY A C 1
ATOM 748 O O . GLY A 1 96 ? 11.420 1.710 -20.899 1.00 65.44 96 GLY A O 1
ATOM 749 N N . LEU A 1 97 ? 10.078 2.532 -22.505 1.00 65.00 97 LEU A N 1
ATOM 750 C CA . LEU A 1 97 ? 9.901 3.887 -21.956 1.00 65.00 97 LEU A CA 1
ATOM 751 C C . LEU A 1 97 ? 8.483 4.080 -21.380 1.00 65.00 97 LEU A C 1
ATOM 753 O O . LEU A 1 97 ? 8.018 5.210 -21.288 1.00 65.00 97 LEU A O 1
ATOM 757 N N . ASP A 1 98 ? 7.790 2.984 -21.072 1.00 75.50 98 ASP A N 1
ATOM 758 C CA . ASP A 1 98 ? 6.392 2.987 -20.634 1.00 75.50 98 ASP A CA 1
ATOM 759 C C . ASP A 1 98 ? 6.275 2.685 -19.135 1.00 75.50 98 ASP A C 1
ATOM 761 O O . ASP A 1 98 ? 7.205 2.146 -18.530 1.00 75.50 98 ASP A O 1
ATOM 765 N N . TRP A 1 99 ? 5.133 3.021 -18.543 1.00 80.88 99 TRP A N 1
ATOM 766 C CA . TRP A 1 99 ? 4.890 2.915 -17.109 1.00 80.88 99 TRP A CA 1
ATOM 767 C C . TRP A 1 99 ? 4.065 1.677 -16.753 1.00 80.88 99 TRP A C 1
ATOM 769 O O . TRP A 1 99 ? 3.133 1.288 -17.455 1.00 80.88 99 TRP A O 1
ATOM 779 N N . PHE A 1 100 ? 4.363 1.074 -15.604 1.00 86.06 100 PHE A N 1
ATOM 780 C CA . PHE A 1 100 ? 3.463 0.125 -14.965 1.00 86.06 100 PHE A CA 1
ATOM 781 C C . PHE A 1 100 ? 2.399 0.898 -14.179 1.00 86.06 100 PHE A C 1
ATOM 783 O O . PHE A 1 100 ? 2.656 1.432 -13.098 1.00 86.06 100 PHE A O 1
ATOM 790 N N . THR A 1 101 ? 1.193 0.964 -14.733 1.00 86.88 101 THR A N 1
ATOM 791 C CA . THR A 1 101 ? 0.053 1.662 -14.131 1.00 86.88 101 THR A CA 1
ATOM 792 C C . THR A 1 101 ? -0.965 0.648 -13.627 1.00 86.88 101 THR A C 1
ATOM 794 O O . THR A 1 101 ? -1.443 -0.199 -14.382 1.00 86.88 101 THR A O 1
ATOM 797 N N . LEU A 1 102 ? -1.348 0.754 -12.356 1.00 86.31 102 LEU A N 1
ATOM 798 C CA . LEU A 1 102 ? -2.530 0.072 -11.839 1.00 86.31 102 LEU A CA 1
ATOM 799 C C . LEU A 1 102 ? -3.768 0.875 -12.252 1.00 86.31 102 LEU A C 1
ATOM 801 O O . LEU A 1 102 ? -3.855 2.054 -11.949 1.00 86.31 102 LEU A O 1
ATOM 805 N N . GLN A 1 103 ? -4.710 0.277 -12.982 1.00 81.12 103 GLN A N 1
ATOM 806 C CA . GLN A 1 103 ? -5.918 1.000 -13.418 1.00 81.12 103 GLN A CA 1
ATOM 807 C C . GLN A 1 103 ? -7.094 0.811 -12.460 1.00 81.12 103 GLN A C 1
ATOM 809 O O . GLN A 1 103 ? -7.861 1.740 -12.215 1.00 81.12 103 GLN A O 1
ATOM 814 N N . PHE A 1 104 ? -7.233 -0.396 -11.910 1.00 76.25 104 PHE A N 1
ATOM 815 C CA . PHE A 1 104 ? -8.303 -0.732 -10.984 1.00 76.25 104 PHE A CA 1
ATOM 816 C C . PHE A 1 104 ? -7.786 -1.692 -9.920 1.00 76.25 104 PHE A C 1
ATOM 818 O O . PHE A 1 104 ? -7.184 -2.719 -10.235 1.00 76.25 104 PHE A O 1
ATOM 825 N N . CYS A 1 105 ? -8.041 -1.368 -8.657 1.00 76.06 105 CYS A N 1
ATOM 826 C CA . CYS A 1 105 ? -7.752 -2.247 -7.536 1.00 76.06 105 CYS A CA 1
ATOM 827 C C . CYS A 1 105 ? -9.008 -2.348 -6.671 1.00 76.06 105 CYS A C 1
ATOM 829 O O . CYS A 1 105 ? -9.364 -1.410 -5.965 1.00 76.06 105 CYS A O 1
ATOM 831 N N . PHE A 1 106 ? -9.699 -3.477 -6.772 1.00 76.56 106 PHE A N 1
ATOM 832 C CA . PHE A 1 106 ? -10.898 -3.785 -6.002 1.00 76.56 106 PHE A CA 1
ATOM 833 C C . PHE A 1 106 ? -10.889 -5.265 -5.626 1.00 76.56 106 PHE A C 1
ATOM 835 O O . PHE A 1 106 ? -10.243 -6.084 -6.283 1.00 76.56 106 PHE A O 1
ATOM 842 N N . THR A 1 107 ? -11.585 -5.595 -4.547 1.00 77.38 107 THR A N 1
ATOM 843 C CA . THR A 1 107 ? -11.867 -6.976 -4.156 1.00 77.38 107 THR A CA 1
ATOM 844 C C . THR A 1 107 ? -13.123 -7.482 -4.869 1.00 77.38 107 THR A C 1
ATOM 846 O O . THR A 1 107 ? -13.962 -6.681 -5.283 1.00 77.38 107 THR A O 1
ATOM 849 N N . GLN A 1 108 ? -13.193 -8.799 -5.102 1.00 64.56 108 GLN A N 1
ATOM 850 C CA . GLN A 1 108 ? -14.365 -9.472 -5.682 1.00 64.56 108 GLN A CA 1
ATOM 851 C C . GLN A 1 108 ? -15.383 -9.824 -4.602 1.00 64.56 108 GLN A C 1
ATOM 853 O O . GLN A 1 108 ? -14.936 -10.174 -3.485 1.00 64.56 108 GLN A O 1
#

Foldseek 3Di:
DDDDPPVDDDDDPPQDADEPPHQPADADPAHFPFWQDWDWEDPPDQKIKIKTKGDGPDDLQKIKMKIWIWGFDQDPPRHTYIGTPDIDMDIDGNPDNDDDHDPDDYDD

Secondary structure (DSSP, 8-state):
--------------PPPB-SS---PPPPSS-EEEEEEEEEEEEETTEEEEEEEEEESS-TTEEEEEEEEEEEEE-TTS-EEEEEEEEEEEEEE--SS-----------

Organism: NCBI:txid2094558